Protein AF-D3DC31-F1 (afdb_monomer_lite)

Sequence (77 aa):
VLGQREIYTTRPESRARMNAVYLATMFAGGAIGSALSGAIYDTHGWSGVAIFAGVLPLVGFAHWLRTPTGRVAPIAA

pLDDT: mean 85.3, std 13.29, range [50.09, 97.31]

Structure (mmCIF, N/CA/C/O backbone):
data_AF-D3DC31-F1
#
_entry.id   AF-D3DC31-F1
#
loop_
_atom_site.group_PDB
_atom_site.id
_atom_site.type_symbol
_atom_site.label_atom_id
_atom_site.label_alt_id
_atom_site.label_comp_id
_atom_site.label_asym_id
_atom_site.label_entity_id
_atom_site.label_seq_id
_atom_site.pdbx_PDB_ins_code
_atom_site.Cartn_x
_atom_site.Cartn_y
_atom_site.Cartn_z
_atom_site.occupancy
_atom_site.B_iso_or_equiv
_atom_site.auth_seq_id
_atom_site.auth_comp_id
_atom_site.auth_asym_id
_atom_site.auth_atom_id
_atom_site.pdbx_PDB_model_num
ATOM 1 N N . VAL A 1 1 ? -2.893 6.384 11.822 1.00 58.91 1 VAL A N 1
ATOM 2 C CA . VAL A 1 1 ? -3.469 7.153 12.960 1.00 58.91 1 VAL A CA 1
ATOM 3 C C . VAL A 1 1 ? -4.986 7.308 12.850 1.00 58.91 1 VAL A C 1
ATOM 5 O O . VAL A 1 1 ? -5.662 6.964 13.807 1.00 58.91 1 VAL A O 1
ATOM 8 N N . LEU A 1 2 ? -5.540 7.749 11.710 1.00 66.50 2 LEU A N 1
ATOM 9 C CA . LEU A 1 2 ? -6.996 7.928 11.536 1.00 66.50 2 LEU A CA 1
ATOM 10 C C . LEU A 1 2 ? -7.803 6.617 11.651 1.00 66.50 2 LEU A C 1
ATOM 12 O O . LEU A 1 2 ? -8.677 6.531 12.501 1.00 66.50 2 LEU A O 1
ATOM 16 N N . GLY A 1 3 ? -7.444 5.561 10.908 1.00 69.75 3 GLY A N 1
ATOM 17 C CA . GLY A 1 3 ? -8.158 4.272 10.993 1.00 69.75 3 GLY A CA 1
ATOM 18 C C . GLY A 1 3 ? -8.036 3.573 12.354 1.00 69.75 3 GLY A C 1
ATOM 19 O O . GLY A 1 3 ? -8.975 2.951 12.827 1.00 69.75 3 GLY A O 1
ATOM 20 N N . GLN A 1 4 ? -6.901 3.737 13.036 1.00 71.88 4 GLN A N 1
ATOM 21 C CA . GLN A 1 4 ? -6.727 3.227 14.398 1.00 71.88 4 GLN A CA 1
ATOM 22 C C . GLN A 1 4 ? -7.631 3.973 15.389 1.00 71.88 4 GLN A C 1
ATOM 24 O O . GLN A 1 4 ? -8.287 3.333 16.201 1.00 71.88 4 GLN A O 1
ATOM 29 N N . ARG A 1 5 ? -7.749 5.306 15.279 1.00 72.25 5 ARG A N 1
ATOM 30 C CA . ARG A 1 5 ? -8.705 6.093 16.077 1.00 72.25 5 ARG A CA 1
ATOM 31 C C . ARG A 1 5 ? -10.148 5.609 15.893 1.00 72.25 5 ARG A C 1
ATOM 33 O O . ARG A 1 5 ? -10.828 5.441 16.896 1.00 72.25 5 ARG A O 1
ATOM 40 N N . GLU A 1 6 ? -10.568 5.324 14.662 1.00 74.31 6 GLU A N 1
ATOM 41 C CA . GLU A 1 6 ? -11.890 4.755 14.339 1.00 74.31 6 GLU A CA 1
ATOM 42 C C . GLU A 1 6 ? -12.117 3.383 15.007 1.00 74.31 6 GLU A C 1
ATOM 44 O O . GLU A 1 6 ? -13.169 3.095 15.570 1.00 74.31 6 GLU A O 1
ATOM 49 N N . ILE A 1 7 ? -11.099 2.521 15.023 1.00 76.25 7 ILE A N 1
ATOM 50 C CA . ILE A 1 7 ? -11.189 1.216 15.695 1.00 76.25 7 ILE A CA 1
ATOM 51 C C . ILE A 1 7 ? -11.356 1.397 17.211 1.00 76.25 7 ILE A C 1
ATOM 53 O O . ILE A 1 7 ? -12.144 0.690 17.843 1.00 76.25 7 ILE A O 1
ATOM 57 N N . TYR A 1 8 ? -10.665 2.373 17.806 1.00 70.25 8 TYR A N 1
ATOM 58 C CA . TYR A 1 8 ? -10.758 2.655 19.240 1.00 70.25 8 TYR A CA 1
ATOM 59 C C . TYR A 1 8 ? -12.091 3.296 19.670 1.00 70.25 8 TYR A C 1
ATOM 61 O O . TYR A 1 8 ? -12.425 3.207 20.855 1.00 70.25 8 TYR A O 1
ATOM 69 N N . THR A 1 9 ? -12.892 3.864 18.758 1.00 76.50 9 THR A N 1
ATOM 70 C CA . THR A 1 9 ? -14.260 4.334 19.071 1.00 76.50 9 THR A CA 1
ATOM 71 C C . THR A 1 9 ? -15.294 3.200 19.096 1.00 76.50 9 THR A C 1
ATOM 73 O O . THR A 1 9 ? -16.397 3.387 19.607 1.00 76.50 9 THR A O 1
ATOM 76 N N . THR A 1 10 ? -14.938 1.996 18.634 1.00 73.19 10 THR A N 1
ATOM 77 C CA . THR A 1 10 ? -15.810 0.806 18.672 1.00 73.19 10 THR A CA 1
ATOM 78 C C . THR A 1 10 ? -15.943 0.254 20.107 1.00 73.19 10 THR A C 1
ATOM 80 O O . THR A 1 10 ? -15.061 0.476 20.944 1.00 73.19 10 THR A O 1
ATOM 83 N N . ARG A 1 11 ? -17.028 -0.479 20.424 1.00 76.00 11 ARG A N 1
ATOM 84 C CA . ARG A 1 11 ? -17.241 -1.115 21.747 1.00 76.00 11 ARG A CA 1
ATOM 85 C C . ARG A 1 11 ? -16.020 -1.949 22.183 1.00 76.00 11 ARG A C 1
ATOM 87 O O . ARG A 1 11 ? -15.469 -2.656 21.335 1.00 76.00 11 ARG A O 1
ATOM 94 N N . PRO A 1 12 ? -15.616 -1.926 23.473 1.00 70.75 12 PRO A N 1
ATOM 95 C CA . PRO A 1 12 ? -14.380 -2.554 23.962 1.00 70.75 12 PRO A CA 1
ATOM 96 C C . PRO A 1 12 ? -14.191 -4.015 23.533 1.00 70.75 12 PRO A C 1
ATOM 98 O O . PRO A 1 12 ? -13.106 -4.392 23.097 1.00 70.75 12 PRO A O 1
ATOM 101 N N . GLU A 1 13 ? -15.268 -4.798 23.565 1.00 73.94 13 GLU A N 1
ATOM 102 C CA . GLU A 1 13 ? -15.319 -6.212 23.164 1.00 73.94 13 GLU A CA 1
ATOM 103 C C . GLU A 1 13 ? -14.970 -6.466 21.684 1.00 73.94 13 GLU A C 1
ATOM 105 O O . GLU A 1 13 ? -14.444 -7.518 21.328 1.00 73.94 13 GLU A O 1
ATOM 110 N N . SER A 1 14 ? -15.216 -5.490 20.805 1.00 77.56 14 SER A N 1
ATOM 111 C CA . SER A 1 14 ? -14.993 -5.615 19.359 1.00 77.56 14 SER A CA 1
ATOM 112 C C . SER A 1 14 ? -13.674 -4.992 18.887 1.00 77.56 14 SER A C 1
ATOM 114 O O . SER A 1 14 ? -13.229 -5.283 17.775 1.00 77.56 14 SER A O 1
ATOM 116 N N . ARG A 1 15 ? -13.000 -4.191 19.727 1.00 81.00 15 ARG A N 1
ATOM 117 C CA . ARG A 1 15 ? -11.743 -3.495 19.378 1.00 81.00 15 ARG A CA 1
ATOM 118 C C . ARG A 1 15 ? -10.624 -4.459 19.002 1.00 81.00 15 ARG A C 1
ATOM 120 O O . ARG A 1 15 ? -9.961 -4.255 17.990 1.00 81.00 15 ARG A O 1
ATOM 127 N N . ALA A 1 16 ? -10.436 -5.522 19.787 1.00 82.62 16 ALA A N 1
ATOM 128 C CA . ALA A 1 16 ? -9.381 -6.507 19.543 1.00 82.62 16 ALA A CA 1
ATOM 129 C C . ALA A 1 16 ? -9.565 -7.211 18.188 1.00 82.62 16 ALA A C 1
ATOM 131 O O . ALA A 1 16 ? -8.610 -7.348 17.424 1.00 82.62 16 ALA A O 1
ATOM 132 N N . ARG A 1 17 ? -10.809 -7.577 17.848 1.00 86.38 17 ARG A N 1
ATOM 133 C CA . ARG A 1 17 ? -11.149 -8.205 16.561 1.00 86.38 17 ARG A CA 1
ATOM 134 C C . ARG A 1 17 ? -10.943 -7.245 15.392 1.00 86.38 17 ARG A C 1
ATOM 136 O O . ARG A 1 17 ? -10.334 -7.622 14.399 1.00 86.38 17 ARG A O 1
ATOM 143 N N . MET A 1 18 ? -11.408 -6.004 15.519 1.00 85.94 18 MET A N 1
ATOM 144 C CA . MET A 1 18 ? -11.235 -4.979 14.485 1.00 85.94 18 MET A CA 1
ATOM 145 C C . MET A 1 18 ? -9.767 -4.619 14.257 1.00 85.94 18 MET A C 1
ATOM 147 O O . MET A 1 18 ? -9.341 -4.498 13.111 1.00 85.94 18 MET A O 1
ATOM 151 N N . ASN A 1 19 ? -8.963 -4.534 15.318 1.00 87.38 19 ASN A N 1
ATOM 152 C CA . ASN A 1 19 ? -7.528 -4.313 15.180 1.00 87.38 19 ASN A CA 1
ATOM 153 C C . ASN A 1 19 ? -6.826 -5.496 14.493 1.00 87.38 19 ASN A C 1
ATOM 155 O O . ASN A 1 19 ? -5.987 -5.289 13.619 1.00 87.38 19 ASN A O 1
ATOM 159 N N . ALA A 1 20 ? -7.204 -6.732 14.834 1.00 89.75 20 ALA A N 1
ATOM 160 C CA . ALA A 1 20 ? -6.679 -7.921 14.168 1.00 89.75 20 ALA A CA 1
ATOM 161 C C . ALA A 1 20 ? -7.013 -7.927 12.667 1.00 89.75 20 ALA A C 1
ATOM 163 O O . ALA A 1 20 ? -6.127 -8.166 11.852 1.00 89.75 20 ALA A O 1
ATOM 164 N N . VAL A 1 21 ? -8.252 -7.591 12.287 1.00 91.25 21 VAL A N 1
ATOM 165 C CA . VAL A 1 21 ? -8.662 -7.467 10.875 1.00 91.25 21 VAL A CA 1
ATOM 166 C C . VAL A 1 21 ? -7.894 -6.351 10.164 1.00 91.25 21 VAL A C 1
ATOM 168 O O . VAL A 1 21 ? -7.440 -6.547 9.036 1.00 91.25 21 VAL A O 1
ATOM 171 N N . TYR A 1 22 ? -7.704 -5.201 10.816 1.00 89.38 22 TYR A N 1
ATOM 172 C CA . TYR A 1 22 ? -6.931 -4.087 10.264 1.00 89.38 22 TYR A CA 1
ATOM 173 C C . TYR A 1 22 ? -5.492 -4.503 9.949 1.00 89.38 22 TYR A C 1
ATOM 175 O O . TYR A 1 22 ? -5.018 -4.307 8.829 1.00 89.38 22 TYR A O 1
ATOM 183 N N . LEU A 1 23 ? -4.814 -5.132 10.913 1.00 91.69 23 LEU A N 1
ATOM 184 C CA . LEU A 1 23 ? -3.447 -5.612 10.729 1.00 91.69 23 LEU A CA 1
ATOM 185 C C . LEU A 1 23 ? -3.378 -6.728 9.682 1.00 91.69 23 LEU A C 1
ATOM 187 O O . LEU A 1 23 ? -2.526 -6.669 8.801 1.00 91.69 23 LEU A O 1
ATOM 191 N N . ALA A 1 24 ? -4.295 -7.699 9.720 1.00 95.31 24 ALA A N 1
ATOM 192 C CA . ALA A 1 24 ? -4.353 -8.779 8.735 1.00 95.31 24 ALA A CA 1
ATOM 193 C C . ALA A 1 24 ? -4.512 -8.238 7.308 1.00 95.31 24 ALA A C 1
ATOM 195 O O . ALA A 1 24 ? -3.809 -8.675 6.401 1.00 95.31 24 ALA A O 1
ATOM 196 N N . THR A 1 25 ? -5.374 -7.236 7.116 1.00 93.94 25 THR A N 1
ATOM 197 C CA . THR A 1 25 ? -5.578 -6.592 5.810 1.00 93.94 25 THR A CA 1
ATOM 198 C C . THR A 1 25 ? -4.336 -5.820 5.366 1.00 93.94 25 THR A C 1
ATOM 200 O O . THR A 1 25 ? -3.945 -5.903 4.203 1.00 93.94 25 THR A O 1
ATOM 203 N N . MET A 1 26 ? -3.679 -5.107 6.287 1.00 91.94 26 MET A N 1
ATOM 204 C CA . MET A 1 26 ? -2.432 -4.389 6.004 1.00 91.94 26 MET A CA 1
ATOM 205 C C . MET A 1 26 ? -1.321 -5.345 5.550 1.00 91.94 26 MET A C 1
ATOM 207 O O . MET A 1 26 ? -0.662 -5.087 4.543 1.00 91.94 26 MET A O 1
ATOM 211 N N . PHE A 1 27 ? -1.142 -6.465 6.254 1.00 95.62 27 PHE A N 1
ATOM 212 C CA . PHE A 1 27 ? -0.153 -7.480 5.891 1.00 95.62 27 PHE A CA 1
ATOM 213 C C . PHE A 1 27 ? -0.501 -8.193 4.587 1.00 95.62 27 PHE A C 1
ATOM 215 O O . PHE A 1 27 ? 0.381 -8.371 3.751 1.00 95.62 27 PHE A O 1
ATOM 222 N N . ALA A 1 28 ? -1.768 -8.557 4.378 1.00 97.00 28 ALA A N 1
ATOM 223 C CA . ALA A 1 28 ? -2.214 -9.171 3.130 1.00 97.00 28 ALA A CA 1
ATOM 224 C C . ALA A 1 28 ? -1.963 -8.245 1.930 1.00 97.0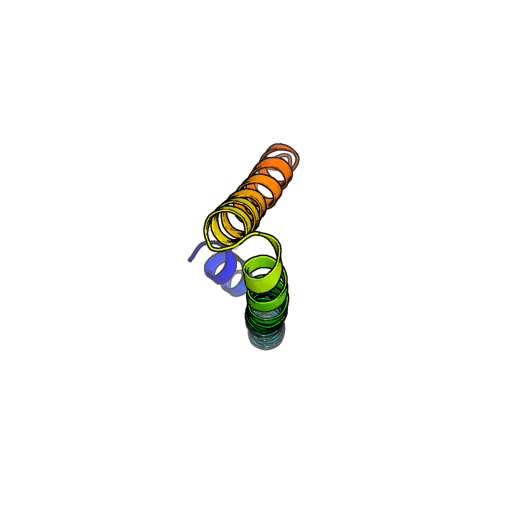0 28 ALA A C 1
ATOM 226 O O . ALA A 1 28 ? -1.386 -8.673 0.933 1.00 97.00 28 ALA A O 1
ATOM 227 N N . GLY A 1 29 ? -2.317 -6.961 2.050 1.00 94.69 29 GLY A N 1
ATOM 228 C CA . GLY A 1 29 ? -2.036 -5.959 1.022 1.00 94.69 29 GLY A CA 1
ATOM 229 C C . GLY A 1 29 ? -0.538 -5.795 0.755 1.00 94.69 29 GLY A C 1
ATOM 230 O O . GLY A 1 29 ? -0.125 -5.771 -0.402 1.00 94.69 29 GLY A O 1
ATOM 231 N N . GLY A 1 30 ? 0.285 -5.755 1.808 1.00 94.44 30 GLY A N 1
ATOM 232 C CA . GLY A 1 30 ? 1.744 -5.703 1.683 1.00 94.44 30 GLY A CA 1
ATOM 233 C C . GLY A 1 30 ? 2.335 -6.935 0.989 1.00 94.44 30 GLY A C 1
ATOM 234 O O . GLY A 1 30 ? 3.175 -6.793 0.106 1.00 94.44 30 GLY A O 1
ATOM 235 N N . ALA A 1 31 ? 1.866 -8.138 1.329 1.00 96.75 31 ALA A N 1
ATOM 236 C CA . ALA A 1 31 ? 2.319 -9.382 0.707 1.00 96.75 31 ALA A CA 1
ATOM 237 C C . ALA A 1 31 ? 1.968 -9.435 -0.789 1.00 96.75 31 ALA A C 1
ATOM 239 O O . ALA A 1 31 ? 2.830 -9.735 -1.617 1.00 96.75 31 ALA A O 1
ATOM 240 N N . ILE A 1 32 ? 0.725 -9.082 -1.138 1.00 97.06 32 ILE A N 1
ATOM 241 C CA . ILE A 1 32 ? 0.265 -9.009 -2.532 1.00 97.06 32 ILE A CA 1
ATOM 242 C C . ILE A 1 32 ? 1.065 -7.952 -3.301 1.00 97.06 32 ILE A C 1
ATOM 244 O O . ILE A 1 32 ? 1.556 -8.227 -4.394 1.00 97.06 32 ILE A O 1
ATOM 248 N N . GLY A 1 33 ? 1.240 -6.761 -2.723 1.00 95.12 33 GLY A N 1
ATOM 249 C CA . GLY A 1 33 ?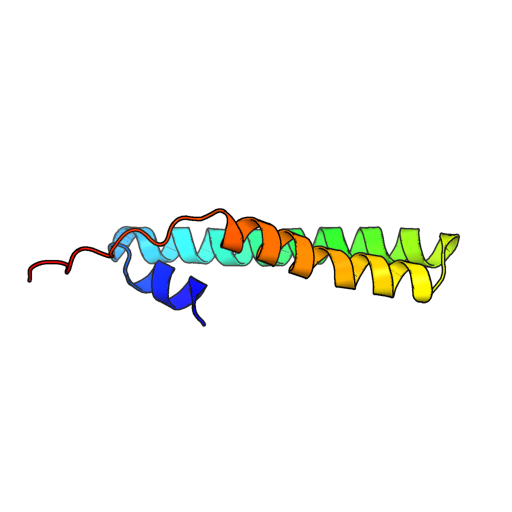 2.011 -5.680 -3.333 1.00 95.12 33 GLY A CA 1
ATOM 250 C C . GLY A 1 33 ? 3.460 -6.079 -3.613 1.00 95.12 33 GLY A C 1
ATOM 251 O O . GLY A 1 33 ? 3.957 -5.821 -4.708 1.00 95.12 33 GLY A O 1
ATOM 252 N N . SER A 1 34 ? 4.118 -6.762 -2.672 1.00 95.06 34 SER A N 1
ATOM 253 C CA . SER A 1 34 ? 5.486 -7.266 -2.849 1.00 95.06 34 SER A CA 1
ATOM 254 C C . SER A 1 34 ? 5.584 -8.317 -3.955 1.00 95.06 34 SER A C 1
ATOM 256 O O . SER A 1 34 ? 6.473 -8.224 -4.800 1.00 95.06 34 SER A O 1
ATOM 258 N N . ALA A 1 35 ? 4.655 -9.280 -3.996 1.00 95.62 35 ALA A N 1
ATOM 259 C CA . ALA A 1 35 ? 4.632 -10.310 -5.037 1.00 95.62 35 ALA A CA 1
ATOM 260 C C . ALA A 1 35 ? 4.437 -9.706 -6.438 1.00 95.62 35 ALA A C 1
ATOM 262 O O . ALA A 1 35 ? 5.155 -10.052 -7.376 1.00 95.62 35 ALA A O 1
ATOM 263 N N . LEU A 1 36 ? 3.504 -8.757 -6.569 1.00 96.38 36 LEU A N 1
ATOM 264 C CA . LEU A 1 36 ? 3.238 -8.078 -7.839 1.00 96.38 36 LEU A CA 1
ATOM 265 C C . LEU A 1 36 ? 4.388 -7.161 -8.259 1.00 96.38 36 LEU A C 1
ATOM 267 O O . LEU A 1 36 ? 4.708 -7.099 -9.442 1.00 96.38 36 LEU A O 1
ATOM 271 N N . SER A 1 37 ? 5.043 -6.485 -7.313 1.00 95.31 37 SER A N 1
ATOM 272 C CA . SER A 1 37 ? 6.159 -5.582 -7.623 1.00 95.31 37 SER A CA 1
ATOM 273 C C . SER A 1 37 ? 7.337 -6.320 -8.259 1.00 95.31 37 SER A C 1
ATOM 275 O O . SER A 1 37 ? 7.930 -5.788 -9.190 1.00 95.31 37 SER A O 1
ATOM 277 N N . GLY A 1 38 ? 7.639 -7.549 -7.819 1.00 94.19 38 GLY A N 1
ATOM 278 C CA . GLY A 1 38 ? 8.665 -8.387 -8.454 1.00 94.19 38 GLY A CA 1
ATOM 279 C C . GLY A 1 38 ? 8.324 -8.714 -9.910 1.00 94.19 38 GLY A C 1
ATOM 280 O O . GLY A 1 38 ? 9.098 -8.407 -10.810 1.00 94.19 38 GLY A O 1
ATOM 281 N N . ALA A 1 39 ? 7.113 -9.222 -10.158 1.00 95.69 39 ALA A N 1
ATOM 282 C CA . ALA A 1 39 ? 6.660 -9.551 -11.514 1.00 95.69 39 ALA A CA 1
ATOM 283 C C . ALA A 1 39 ? 6.602 -8.324 -12.451 1.00 95.69 39 ALA A C 1
ATOM 285 O O . ALA A 1 39 ? 6.905 -8.411 -13.644 1.00 95.69 39 ALA A O 1
ATOM 286 N N . ILE A 1 40 ? 6.216 -7.162 -11.917 1.00 97.19 40 ILE A N 1
ATOM 287 C CA . ILE A 1 40 ? 6.187 -5.901 -12.667 1.00 97.19 40 ILE A CA 1
ATOM 288 C C . ILE A 1 40 ? 7.608 -5.415 -12.956 1.00 97.19 40 ILE A C 1
ATOM 290 O O . ILE A 1 40 ? 7.866 -4.932 -14.056 1.00 97.19 40 ILE A O 1
ATOM 294 N N . TYR A 1 41 ? 8.532 -5.558 -12.007 1.00 96.94 41 TYR A N 1
ATOM 295 C CA . TYR A 1 41 ? 9.925 -5.173 -12.207 1.00 96.94 41 TYR A CA 1
ATOM 296 C C . TYR A 1 41 ? 10.574 -5.966 -13.345 1.00 96.94 41 TYR A C 1
ATOM 298 O O . TYR A 1 41 ? 11.219 -5.368 -14.204 1.00 96.94 41 TYR A O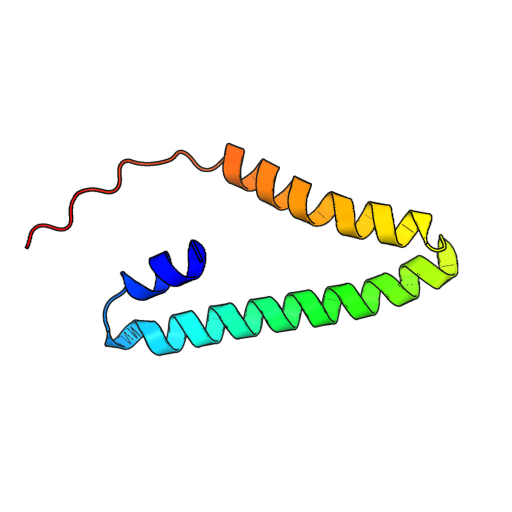 1
ATOM 306 N N . ASP A 1 42 ? 10.336 -7.276 -13.412 1.00 96.50 42 ASP A N 1
ATOM 307 C CA . ASP A 1 42 ? 10.911 -8.139 -14.453 1.00 96.50 42 ASP A CA 1
ATOM 308 C C . ASP A 1 42 ? 10.476 -7.735 -15.872 1.00 96.50 42 ASP A C 1
ATOM 310 O O . ASP A 1 42 ? 11.219 -7.916 -16.835 1.00 96.50 42 ASP A O 1
ATOM 314 N N . THR A 1 43 ? 9.274 -7.171 -16.012 1.00 96.19 43 THR A N 1
ATOM 315 C CA . THR A 1 43 ? 8.666 -6.847 -17.314 1.00 96.19 43 THR A CA 1
ATOM 316 C C . THR A 1 43 ? 8.743 -5.363 -17.681 1.00 96.19 43 THR A C 1
ATOM 318 O O . THR A 1 43 ? 8.836 -5.029 -18.860 1.00 96.19 43 THR A O 1
ATOM 321 N N . HIS A 1 44 ? 8.710 -4.466 -16.694 1.00 95.19 44 HIS A N 1
ATOM 322 C CA . HIS A 1 44 ? 8.587 -3.012 -16.877 1.00 95.19 44 HIS A CA 1
AT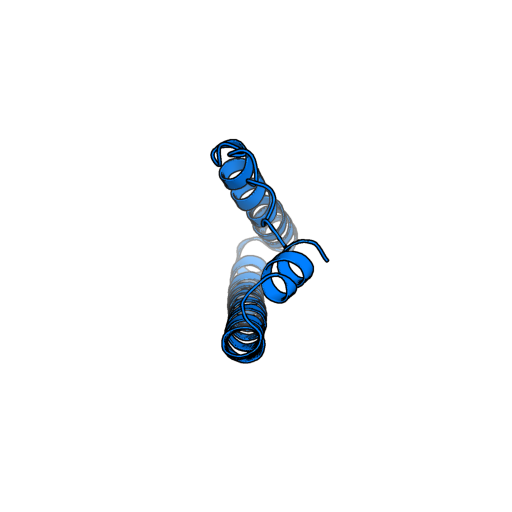OM 323 C C . HIS A 1 44 ? 9.639 -2.208 -16.092 1.00 95.19 44 HIS A C 1
ATOM 325 O O . HIS A 1 44 ? 9.601 -0.971 -16.078 1.00 95.19 44 HIS A O 1
ATOM 331 N N . GLY A 1 45 ? 10.574 -2.888 -15.423 1.00 96.25 45 GLY A N 1
ATOM 332 C CA . GLY A 1 45 ? 11.629 -2.280 -14.623 1.00 96.25 45 GLY A CA 1
ATOM 333 C C . GLY A 1 45 ? 11.096 -1.430 -13.471 1.00 96.25 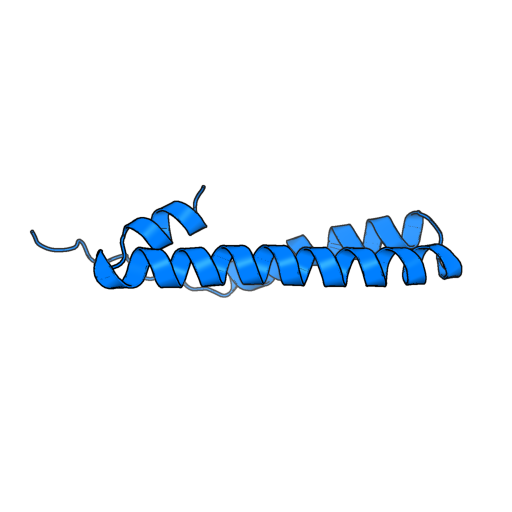45 GLY A C 1
ATOM 334 O O . GLY A 1 45 ? 9.945 -1.535 -13.041 1.00 96.25 45 GLY A O 1
ATOM 335 N N . TRP A 1 46 ? 11.945 -0.528 -12.977 1.00 96.50 46 TRP A N 1
ATOM 336 C CA . TRP A 1 46 ? 11.568 0.374 -11.887 1.00 96.50 46 TRP A CA 1
ATOM 337 C C . TRP A 1 46 ? 10.378 1.255 -12.292 1.00 96.50 46 TRP A C 1
ATOM 339 O O . TRP A 1 46 ? 9.403 1.355 -11.561 1.00 96.50 46 TRP A O 1
ATOM 349 N N . SER A 1 47 ? 10.366 1.843 -13.487 1.00 97.00 47 SER A N 1
ATOM 350 C CA . SER A 1 47 ? 9.267 2.732 -13.891 1.00 97.00 47 SER A CA 1
ATOM 351 C C . SER A 1 47 ? 7.881 2.084 -13.743 1.00 97.00 47 SER A C 1
ATOM 353 O O . SER A 1 47 ? 6.970 2.730 -13.222 1.00 97.00 47 SER A O 1
ATOM 355 N N . GLY A 1 48 ? 7.735 0.799 -14.089 1.00 96.75 48 GLY A N 1
ATOM 356 C CA . GLY A 1 48 ? 6.494 0.050 -13.869 1.00 96.75 48 GLY A CA 1
ATOM 357 C C . GLY A 1 48 ? 6.112 -0.084 -12.393 1.00 96.75 48 GLY A C 1
ATOM 358 O O . GLY A 1 48 ? 4.966 0.180 -12.029 1.00 96.75 48 GLY A O 1
ATOM 359 N N . VAL A 1 49 ? 7.069 -0.427 -11.527 1.00 97.12 49 VAL A N 1
ATOM 360 C CA . VAL A 1 49 ? 6.837 -0.552 -10.075 1.00 97.12 49 VAL A CA 1
ATOM 361 C C . VAL A 1 49 ? 6.452 0.793 -9.455 1.00 97.12 49 VAL A C 1
ATOM 363 O O . VAL A 1 49 ? 5.534 0.854 -8.638 1.00 97.12 49 VAL A O 1
ATOM 366 N N . ALA A 1 50 ? 7.104 1.884 -9.865 1.00 97.06 50 ALA A N 1
ATOM 367 C CA . ALA A 1 50 ? 6.813 3.226 -9.362 1.00 97.06 50 ALA A CA 1
ATOM 368 C C . ALA A 1 50 ? 5.400 3.688 -9.750 1.00 97.06 50 ALA A C 1
ATOM 370 O O . ALA A 1 50 ? 4.667 4.204 -8.905 1.00 97.06 50 ALA A O 1
ATOM 371 N N . ILE A 1 51 ? 4.994 3.458 -11.005 1.00 97.31 51 ILE A N 1
ATOM 372 C CA . ILE A 1 51 ? 3.634 3.761 -11.473 1.00 97.31 51 ILE A CA 1
ATOM 373 C C . ILE A 1 51 ? 2.615 2.908 -10.716 1.00 97.31 51 ILE A C 1
ATOM 375 O O . ILE A 1 51 ? 1.641 3.446 -10.192 1.00 97.31 51 ILE A O 1
ATOM 379 N N . PHE A 1 52 ? 2.851 1.599 -10.607 1.00 96.56 52 PHE A N 1
ATOM 380 C CA . PHE A 1 52 ? 1.971 0.685 -9.881 1.00 96.56 52 PHE A CA 1
ATOM 381 C C . PHE A 1 52 ? 1.757 1.133 -8.429 1.00 96.56 52 PHE A C 1
ATOM 383 O O . PHE A 1 52 ? 0.617 1.311 -7.994 1.00 96.56 52 PHE A O 1
ATOM 390 N N . ALA A 1 53 ? 2.846 1.398 -7.704 1.00 94.88 53 ALA A N 1
ATOM 391 C CA . ALA A 1 53 ? 2.789 1.878 -6.328 1.00 94.88 53 ALA A CA 1
ATOM 392 C C . ALA A 1 53 ? 2.110 3.253 -6.216 1.00 94.88 53 ALA A C 1
ATOM 394 O O . ALA A 1 53 ? 1.383 3.493 -5.255 1.00 94.88 53 ALA A O 1
ATOM 395 N N . GLY A 1 54 ? 2.308 4.139 -7.198 1.00 96.56 54 GLY A N 1
ATOM 396 C CA . GLY A 1 54 ? 1.691 5.467 -7.245 1.00 96.56 54 GLY A CA 1
ATOM 397 C C . GLY A 1 54 ? 0.184 5.449 -7.519 1.00 96.56 54 GLY A C 1
ATOM 398 O O . GLY A 1 54 ? -0.539 6.296 -6.999 1.00 96.56 54 GLY A O 1
ATOM 399 N N . VAL A 1 55 ? -0.322 4.473 -8.279 1.00 96.69 55 VAL A N 1
ATOM 400 C CA . VAL A 1 55 ? -1.759 4.349 -8.587 1.00 96.69 55 VAL A CA 1
ATOM 401 C C . VAL A 1 55 ? -2.572 3.913 -7.364 1.00 96.69 55 VAL A C 1
ATOM 403 O O . VAL A 1 55 ? -3.679 4.412 -7.158 1.00 96.69 55 VAL A O 1
ATOM 406 N N . LEU A 1 56 ? -2.037 3.031 -6.517 1.00 94.00 56 LEU A N 1
ATOM 407 C CA . LEU A 1 56 ? -2.739 2.515 -5.331 1.00 94.00 56 LEU A CA 1
ATOM 408 C C . LEU A 1 56 ? -3.297 3.610 -4.388 1.00 94.00 56 LEU A C 1
ATOM 410 O O . LEU A 1 56 ? -4.492 3.566 -4.076 1.00 94.00 56 LEU A O 1
ATOM 414 N N . PRO A 1 57 ? -2.519 4.620 -3.944 1.00 93.06 57 PRO A N 1
ATOM 415 C CA . PRO A 1 57 ? -3.052 5.700 -3.117 1.00 93.06 57 PRO A CA 1
ATOM 416 C C . PRO A 1 57 ? -4.039 6.596 -3.874 1.00 93.06 57 PRO A C 1
ATOM 418 O O . PRO A 1 57 ? -4.985 7.087 -3.260 1.00 93.06 57 PRO A O 1
ATOM 421 N N . LEU A 1 58 ? -3.883 6.777 -5.192 1.00 96.31 58 LEU A N 1
ATOM 422 C CA . LEU A 1 58 ? -4.837 7.543 -6.004 1.00 96.31 58 LEU A CA 1
ATOM 423 C C . LEU A 1 58 ? -6.206 6.861 -6.060 1.00 96.31 58 LEU A C 1
ATOM 425 O O . LEU A 1 58 ? -7.228 7.537 -5.957 1.00 96.31 58 LEU A O 1
ATOM 429 N N . VAL A 1 59 ? -6.240 5.528 -6.150 1.00 94.38 59 VAL A N 1
ATOM 430 C CA . VAL A 1 59 ? -7.488 4.750 -6.068 1.00 94.38 59 VAL A CA 1
ATOM 431 C C . VAL A 1 59 ? -8.152 4.938 -4.703 1.00 94.38 59 VAL A C 1
ATOM 433 O O . VAL A 1 59 ? -9.353 5.207 -4.638 1.00 94.38 59 VAL A O 1
ATOM 436 N N . GLY A 1 60 ? -7.380 4.859 -3.615 1.00 91.06 60 GLY A N 1
ATOM 437 C CA . GLY A 1 60 ? -7.890 5.112 -2.263 1.00 91.06 60 GLY A CA 1
ATOM 438 C C . GLY A 1 60 ? -8.441 6.531 -2.097 1.00 91.06 60 GLY A C 1
ATOM 439 O O . GLY A 1 60 ? -9.524 6.722 -1.544 1.00 91.06 60 GLY A O 1
ATOM 440 N N . PHE A 1 61 ? -7.738 7.524 -2.641 1.00 92.19 61 PHE A N 1
ATOM 441 C CA . PHE A 1 61 ? -8.169 8.919 -2.632 1.00 92.19 61 PHE A CA 1
ATOM 442 C C . PHE A 1 61 ? -9.451 9.138 -3.449 1.00 92.19 61 PHE A C 1
ATOM 444 O O . PHE A 1 61 ? -10.386 9.779 -2.973 1.00 92.19 61 PHE A O 1
ATOM 451 N N . ALA A 1 62 ? -9.548 8.543 -4.640 1.00 94.25 62 ALA A N 1
ATOM 452 C CA . ALA A 1 62 ? -10.758 8.586 -5.457 1.00 94.25 62 ALA A CA 1
ATOM 453 C C . ALA A 1 62 ? -11.956 7.927 -4.752 1.00 94.25 62 ALA A C 1
ATOM 455 O O . ALA A 1 62 ? -13.081 8.414 -4.864 1.00 94.25 62 ALA A O 1
ATOM 456 N N . HIS A 1 63 ? -11.723 6.848 -3.998 1.00 91.56 63 HIS A N 1
ATOM 457 C CA . HIS A 1 63 ? -12.743 6.246 -3.142 1.00 91.56 63 HIS A CA 1
ATOM 458 C C . HIS A 1 63 ? -13.184 7.189 -2.023 1.00 91.56 63 HIS A C 1
ATOM 460 O O . HIS A 1 63 ? -14.382 7.348 -1.807 1.00 91.56 63 HIS A O 1
ATOM 466 N N . TRP A 1 64 ? -12.238 7.843 -1.346 1.00 88.56 64 TRP A N 1
ATOM 467 C CA . TRP A 1 64 ? -12.539 8.808 -0.289 1.00 88.56 64 TRP A CA 1
ATOM 468 C C . TRP A 1 64 ? -13.405 9.970 -0.791 1.00 88.56 64 TRP A C 1
ATOM 470 O O . TRP A 1 64 ? -14.388 10.309 -0.138 1.00 88.56 64 TRP A O 1
ATOM 480 N N . LEU A 1 65 ? -13.119 10.509 -1.982 1.00 91.62 65 LEU A N 1
ATOM 481 C CA . LEU A 1 65 ? -13.922 11.575 -2.598 1.00 91.62 65 LEU A CA 1
ATOM 482 C C . LEU A 1 65 ? -15.390 11.182 -2.829 1.00 91.62 65 LEU A C 1
ATOM 484 O O . LEU A 1 65 ? -16.255 12.051 -2.905 1.00 91.62 65 LEU A O 1
ATOM 488 N N . ARG A 1 66 ? -15.677 9.882 -2.961 1.00 89.50 66 ARG A N 1
ATOM 489 C CA . ARG A 1 66 ? -17.036 9.356 -3.158 1.00 89.50 66 ARG A CA 1
ATOM 490 C C . ARG A 1 66 ? -17.755 9.052 -1.850 1.00 89.50 66 ARG A C 1
ATOM 492 O O . ARG A 1 66 ? -18.950 8.781 -1.897 1.00 89.50 66 ARG A O 1
ATOM 499 N N . THR A 1 67 ? -17.064 9.068 -0.713 1.00 84.06 67 THR A N 1
ATOM 500 C CA . THR A 1 67 ? -17.673 8.821 0.595 1.00 84.06 67 THR A CA 1
ATOM 501 C C . THR A 1 67 ? -18.259 10.135 1.110 1.00 84.06 67 THR A C 1
ATOM 503 O O . THR A 1 67 ? -17.495 11.011 1.518 1.00 84.06 67 THR A O 1
ATOM 506 N N . PRO A 1 68 ? -19.595 10.324 1.111 1.00 66.94 68 PRO A N 1
ATOM 507 C CA . PRO A 1 68 ? -20.178 11.509 1.713 1.00 66.94 68 PRO A CA 1
ATOM 508 C C . PRO A 1 68 ? -19.877 11.478 3.210 1.00 66.94 68 PRO A C 1
ATOM 510 O O . PRO A 1 68 ? -20.260 10.541 3.911 1.00 66.94 68 PRO A O 1
ATOM 513 N N . THR A 1 69 ? -19.169 12.495 3.698 1.00 68.31 69 THR A N 1
ATOM 514 C CA . THR A 1 69 ? -18.867 12.686 5.119 1.00 68.31 69 THR A CA 1
ATOM 515 C C . THR A 1 69 ? -20.170 12.979 5.868 1.00 68.31 69 THR A C 1
ATOM 517 O O . THR A 1 69 ? -20.528 14.129 6.116 1.00 68.31 69 THR A O 1
ATOM 520 N N . GLY A 1 70 ? -20.943 11.936 6.171 1.00 59.12 70 GLY A N 1
ATOM 521 C CA . GLY A 1 70 ? -22.128 12.034 7.012 1.00 59.12 70 GLY A CA 1
ATOM 522 C C . GLY A 1 70 ? -21.717 12.524 8.397 1.00 59.12 70 GLY A C 1
ATOM 523 O O . GLY A 1 70 ? -20.769 12.000 8.980 1.00 59.12 70 GLY A O 1
ATOM 524 N N . ARG A 1 71 ? -22.401 13.559 8.903 1.00 60.12 71 ARG A N 1
ATOM 525 C CA . ARG A 1 71 ? -22.194 14.111 10.251 1.00 60.12 71 ARG A CA 1
ATOM 526 C C . ARG A 1 71 ? -22.107 12.968 11.261 1.00 60.12 71 ARG A C 1
ATOM 528 O O . ARG A 1 71 ? -23.085 12.254 11.463 1.00 60.12 71 ARG A O 1
ATOM 535 N N . VAL A 1 72 ? -20.951 12.826 11.903 1.00 63.16 72 VAL A N 1
ATOM 536 C CA . VAL A 1 72 ? -20.787 11.929 13.046 1.00 63.16 72 VAL A CA 1
ATOM 537 C C . VAL A 1 72 ? -21.697 12.478 14.144 1.00 63.16 72 VAL A C 1
ATOM 539 O O . VAL A 1 72 ? -21.414 13.535 14.709 1.00 63.16 72 VAL A O 1
ATOM 542 N N . ALA A 1 73 ? -22.848 11.842 14.367 1.00 61.12 73 ALA A N 1
ATOM 543 C CA . ALA A 1 73 ? -23.747 12.239 15.441 1.00 61.12 73 ALA A CA 1
ATOM 544 C C . ALA A 1 73 ? -22.990 12.101 16.775 1.00 61.12 73 ALA A C 1
ATOM 546 O O . ALA A 1 73 ? -22.330 11.076 16.982 1.00 61.12 73 ALA A O 1
ATOM 547 N N . PRO A 1 74 ? -23.027 13.114 17.659 1.00 55.19 74 PRO A N 1
ATOM 548 C CA . PRO A 1 74 ? -22.347 13.035 18.941 1.00 55.19 74 PRO A CA 1
ATOM 549 C C . PRO A 1 74 ? -22.906 11.848 19.726 1.00 55.19 74 PRO A C 1
ATOM 551 O O . PRO A 1 74 ? -24.118 11.707 19.883 1.00 55.19 74 PRO A O 1
ATOM 554 N N . ILE A 1 75 ? -22.008 10.979 20.182 1.00 63.12 75 ILE A N 1
ATOM 555 C CA . ILE A 1 75 ? -22.339 9.860 21.059 1.00 63.12 75 ILE A CA 1
ATOM 556 C C . ILE A 1 75 ? -22.804 10.496 22.373 1.00 63.12 75 ILE A C 1
ATOM 558 O O . ILE A 1 75 ? -21.984 11.038 23.111 1.00 63.12 75 ILE A O 1
ATOM 562 N N . ALA A 1 76 ? -24.118 10.530 22.605 1.00 57.78 76 ALA A N 1
ATOM 563 C CA . ALA A 1 76 ? -24.679 10.996 23.867 1.00 57.78 76 ALA A CA 1
ATOM 564 C C . ALA A 1 76 ? -24.122 10.124 25.006 1.00 57.78 76 ALA A C 1
ATOM 566 O O . ALA A 1 76 ? -24.123 8.895 24.893 1.00 57.78 76 ALA A O 1
ATOM 567 N N . ALA A 1 77 ? -23.574 10.796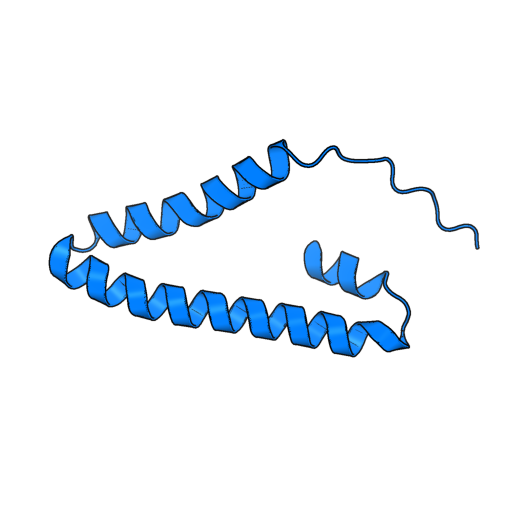 26.020 1.00 50.09 77 ALA A N 1
ATOM 568 C CA . ALA A 1 77 ? -22.954 10.216 27.208 1.00 50.09 77 ALA A CA 1
ATOM 569 C C . ALA A 1 77 ? -23.988 9.619 28.170 1.00 50.09 77 ALA A C 1
ATOM 571 O O . ALA A 1 77 ? -25.116 10.163 28.222 1.00 50.09 77 ALA A O 1
#

Secondary structure (DSSP, 8-state):
-HHHHHHHHS-HHHHHHHHHHHHHHHHHHHHHHHHHHHHHHHHHHHHHHHHHHHHHHHHHHHHHHHS----------

Radius of gyration: 17.3 Å; chains: 1; bounding box: 36×24×44 Å

Foldseek 3Di:
DVVLVVLVVDDPVCSVVSVVVVVVVVVVVVVVLVVVLVVQCVPPNPVSNVVVVVVVVVVVVVVVVVDPPDPPPPPDD